Protein AF-A0A4R4VJ59-F1 (afdb_monomer_lite)

Sequence (108 aa):
MITGFDTVLVAQGPVPTAIERFFDRWSARWPQPRIATVGEASGEFLPWTPGAMTWAESTDEVYVARDQEMLAHWDEFGYALDIREEGPFALMYEPAEWRSLKALAQCR

Foldseek 3Di:
DDDDDDDDDDDDDQPLVVVLVVVVVVCVVQVWKWKAWPPDPPSDTHTDDRPPDDDDSAWTKMKIDSDPVLVVCCVVPNPQQPPVSDHIDMDTDGPDPDPDDDDDDDDD

Secondary structure (DSSP, 8-state):
---S--------S-HHHHHHHHHHHHHTTSSS-EEEETTSTT---EEP-TT-S---SSSEEEEEESSHHHHHHHHHHTT---TTS---EEEEE-----S---------

pLDDT: mean 83.85, std 13.72, range [41.91, 96.38]

Organism: NCBI:txid1848322

Radius of gyration: 16.15 Å; chains: 1; bounding box: 44×38×34 Å

Structure (mmCIF, N/CA/C/O backbone):
data_AF-A0A4R4VJ59-F1
#
_entry.id   AF-A0A4R4VJ59-F1
#
loop_
_atom_site.group_PDB
_atom_site.id
_atom_site.type_symbol
_atom_site.label_atom_id
_atom_site.label_alt_id
_atom_site.label_comp_id
_atom_site.label_asym_id
_atom_site.label_entity_id
_atom_site.label_seq_id
_atom_site.pdbx_PDB_ins_code
_atom_site.Cartn_x
_atom_site.Cartn_y
_atom_site.Cartn_z
_atom_site.occupancy
_atom_site.B_iso_or_equiv
_atom_site.auth_seq_id
_atom_site.auth_comp_id
_atom_site.auth_asym_id
_atom_site.auth_atom_id
_atom_site.pdbx_PDB_model_num
ATOM 1 N N . MET A 1 1 ? -9.504 10.442 -14.648 1.00 41.91 1 MET A N 1
ATOM 2 C CA . MET A 1 1 ? -10.059 9.148 -15.093 1.00 41.91 1 MET A CA 1
ATOM 3 C C . MET A 1 1 ? -9.319 8.096 -14.295 1.00 41.91 1 MET A C 1
ATOM 5 O O . MET A 1 1 ? -8.114 8.012 -14.467 1.00 41.91 1 MET A O 1
ATOM 9 N N . ILE A 1 2 ? -9.982 7.410 -13.363 1.00 54.53 2 ILE A N 1
ATOM 10 C CA . ILE A 1 2 ? -9.396 6.233 -12.710 1.00 54.53 2 ILE A CA 1
ATOM 11 C C . ILE A 1 2 ? -9.549 5.092 -13.714 1.00 54.53 2 ILE A C 1
ATOM 13 O O . ILE A 1 2 ? -10.655 4.820 -14.179 1.00 54.53 2 ILE A O 1
ATOM 17 N N . THR A 1 3 ? -8.435 4.511 -14.134 1.00 61.66 3 THR A N 1
ATOM 18 C CA . THR A 1 3 ? -8.395 3.347 -15.022 1.00 61.66 3 THR A CA 1
ATOM 19 C C . THR A 1 3 ? -7.979 2.147 -14.184 1.00 61.66 3 THR A C 1
ATOM 21 O O . THR A 1 3 ? -6.941 2.213 -13.531 1.00 61.66 3 THR A O 1
ATOM 24 N N . GLY A 1 4 ? -8.773 1.075 -14.170 1.00 68.06 4 GLY A N 1
ATOM 25 C CA . GLY A 1 4 ? -8.513 -0.091 -13.322 1.00 68.06 4 GLY A CA 1
ATOM 26 C C . GLY A 1 4 ? -9.777 -0.864 -12.947 1.00 68.06 4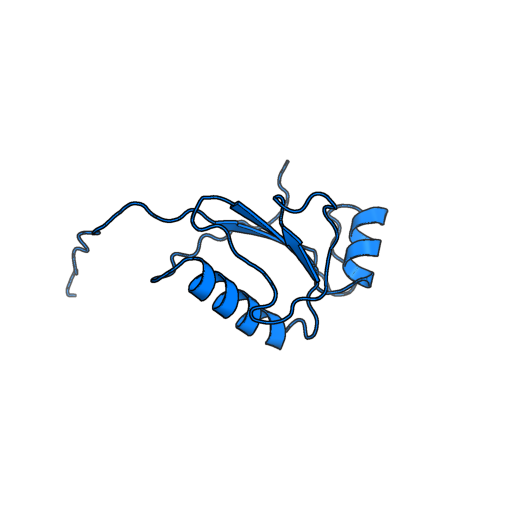 GLY A C 1
ATOM 27 O O . GLY A 1 4 ? -10.861 -0.596 -13.467 1.00 68.06 4 GLY A O 1
ATOM 28 N N . PHE A 1 5 ? -9.613 -1.843 -12.056 1.00 76.44 5 PHE A N 1
ATOM 29 C CA . PHE A 1 5 ? -10.705 -2.597 -11.442 1.00 76.44 5 PHE A CA 1
ATOM 30 C C . PHE A 1 5 ? -10.864 -2.168 -9.985 1.00 76.44 5 PHE A C 1
ATOM 32 O O . PHE A 1 5 ? -9.984 -2.431 -9.166 1.00 76.44 5 PHE A O 1
ATOM 39 N N . ASP A 1 6 ? -12.005 -1.574 -9.651 1.00 82.38 6 ASP A N 1
ATOM 40 C CA . ASP A 1 6 ? -12.289 -1.171 -8.276 1.00 82.38 6 ASP A CA 1
ATOM 41 C C . ASP A 1 6 ? -12.843 -2.364 -7.490 1.00 82.38 6 ASP A C 1
ATOM 43 O O . ASP A 1 6 ? -13.743 -3.076 -7.942 1.00 82.38 6 ASP A O 1
ATOM 47 N N . THR A 1 7 ? -12.301 -2.594 -6.296 1.00 86.50 7 THR A N 1
ATOM 48 C CA . THR A 1 7 ? -12.759 -3.652 -5.389 1.00 86.50 7 THR A CA 1
ATOM 49 C C . THR A 1 7 ? -13.039 -3.056 -4.020 1.00 86.50 7 THR A C 1
ATOM 51 O O . THR A 1 7 ? -12.175 -2.415 -3.431 1.00 86.50 7 THR A O 1
ATOM 54 N N . VAL A 1 8 ? -14.239 -3.305 -3.492 1.00 87.69 8 VAL A N 1
ATOM 55 C CA . VAL A 1 8 ? -14.629 -2.880 -2.143 1.00 87.69 8 VAL A CA 1
ATOM 56 C C . VAL A 1 8 ? -14.510 -4.060 -1.187 1.00 87.69 8 VAL A C 1
ATOM 58 O O . VAL A 1 8 ? -15.090 -5.122 -1.417 1.00 87.69 8 VAL A O 1
ATOM 61 N N . LEU A 1 9 ? -13.782 -3.858 -0.090 1.00 87.38 9 LEU A N 1
ATOM 62 C CA . LEU A 1 9 ? -13.640 -4.822 0.996 1.00 87.38 9 LEU A CA 1
ATOM 63 C C . LEU A 1 9 ? -14.198 -4.217 2.284 1.00 87.38 9 LEU A C 1
ATOM 65 O O . LEU A 1 9 ? -13.889 -3.080 2.626 1.00 87.38 9 LEU A O 1
ATOM 69 N N . VAL A 1 10 ? -14.990 -4.995 3.023 1.00 88.31 10 VAL A N 1
ATOM 70 C CA . VAL A 1 10 ? -15.447 -4.623 4.368 1.00 88.31 10 VAL A CA 1
ATOM 71 C C . VAL A 1 10 ? -14.633 -5.415 5.379 1.00 88.31 10 VAL A C 1
ATOM 73 O O . VAL A 1 10 ? -14.700 -6.645 5.414 1.00 88.31 10 VAL A O 1
ATOM 76 N N . ALA A 1 11 ? -13.861 -4.710 6.201 1.00 89.38 11 ALA A N 1
ATOM 77 C CA . ALA A 1 11 ? -13.026 -5.305 7.233 1.00 89.38 11 ALA A CA 1
ATOM 78 C C . ALA A 1 11 ? -13.561 -4.973 8.630 1.00 89.38 11 ALA A C 1
ATOM 80 O O . ALA A 1 11 ? -14.022 -3.867 8.894 1.00 89.38 11 ALA A O 1
ATOM 81 N N . GLN A 1 12 ? -13.474 -5.943 9.541 1.00 89.00 12 GLN A N 1
ATOM 82 C CA . GLN A 1 12 ? -13.812 -5.738 10.946 1.00 89.00 12 GLN A CA 1
ATOM 83 C C . GLN A 1 12 ? -12.573 -5.333 11.757 1.00 89.00 12 GLN A C 1
ATOM 85 O O . GLN A 1 12 ? -11.509 -5.962 11.658 1.00 89.00 12 GLN A O 1
ATOM 90 N N . GLY A 1 13 ? -12.771 -4.363 12.650 1.00 89.00 13 GLY A N 1
ATOM 91 C CA . GLY A 1 13 ? -11.809 -3.953 13.670 1.00 89.00 13 GLY A CA 1
ATOM 92 C C . GLY A 1 13 ? -11.215 -2.569 13.408 1.00 89.00 13 GLY A C 1
ATOM 93 O O . GLY A 1 13 ? -11.709 -1.851 12.541 1.00 89.00 13 GLY A O 1
ATOM 94 N N . PRO A 1 14 ? -10.171 -2.190 14.165 1.00 89.56 14 PRO A N 1
ATOM 95 C CA . PRO A 1 14 ? -9.473 -0.929 13.962 1.00 89.56 14 PRO A CA 1
ATOM 96 C C . PRO A 1 14 ? -8.855 -0.858 12.566 1.00 89.56 14 PRO A C 1
ATOM 98 O O . PRO A 1 14 ? -8.282 -1.841 12.083 1.00 89.56 14 PRO A O 1
ATOM 101 N N . VAL A 1 15 ? -8.932 0.324 11.957 1.00 89.94 15 VAL A N 1
ATOM 102 C CA . VAL A 1 15 ? -8.364 0.619 10.637 1.00 89.94 15 VAL A CA 1
ATOM 103 C C . VAL A 1 15 ? -6.883 0.220 10.534 1.00 89.94 15 VAL A C 1
ATOM 105 O O . VAL A 1 15 ? -6.580 -0.575 9.641 1.00 89.94 15 VAL A O 1
ATOM 108 N N . PRO A 1 16 ? -5.984 0.611 11.469 1.00 90.94 16 PRO A N 1
ATOM 109 C CA . PRO A 1 16 ? -4.578 0.205 11.413 1.00 90.94 16 PRO A CA 1
ATOM 110 C C . PRO A 1 16 ? -4.408 -1.314 11.291 1.00 90.94 16 PRO A C 1
ATOM 112 O O . PRO A 1 16 ? -3.708 -1.815 10.420 1.00 90.94 16 PRO A O 1
ATOM 115 N N . THR A 1 17 ? -5.132 -2.085 12.107 1.00 91.62 17 THR A N 1
ATOM 116 C CA . THR A 1 17 ? -5.041 -3.551 12.104 1.00 91.62 17 THR A CA 1
ATOM 117 C C . THR A 1 17 ? -5.591 -4.175 10.819 1.00 91.62 17 THR A C 1
ATOM 119 O O . THR A 1 17 ? -5.157 -5.256 10.418 1.00 91.62 17 THR A O 1
ATOM 122 N N . ALA A 1 18 ? -6.594 -3.568 10.184 1.00 92.56 18 ALA A N 1
ATOM 123 C CA . ALA A 1 18 ? -7.102 -4.038 8.897 1.00 92.56 18 ALA A CA 1
ATOM 124 C C . ALA A 1 18 ? -6.085 -3.796 7.770 1.00 92.56 18 ALA A C 1
ATOM 126 O O . ALA A 1 18 ? -5.833 -4.713 6.988 1.00 92.56 18 ALA A O 1
ATOM 127 N N . ILE A 1 19 ? -5.473 -2.611 7.743 1.00 92.12 19 ILE A N 1
ATOM 128 C CA . ILE A 1 19 ? -4.467 -2.225 6.749 1.00 92.12 19 ILE A CA 1
ATOM 129 C C . ILE A 1 19 ? -3.202 -3.087 6.879 1.00 92.12 19 ILE A C 1
ATOM 131 O O . ILE A 1 19 ? -2.760 -3.668 5.891 1.00 92.12 19 ILE A O 1
ATOM 135 N N . GLU A 1 20 ? -2.673 -3.269 8.093 1.00 92.75 20 GLU A N 1
ATOM 136 C CA . GLU A 1 20 ? -1.510 -4.139 8.348 1.00 92.75 20 GLU A CA 1
ATOM 137 C C . GLU A 1 20 ? -1.760 -5.568 7.838 1.00 92.75 20 GLU A C 1
ATOM 139 O O . GLU A 1 20 ? -0.972 -6.114 7.071 1.00 92.75 20 GLU A O 1
ATOM 144 N N . ARG A 1 21 ? -2.925 -6.156 8.160 1.00 92.00 21 ARG A N 1
ATOM 145 C CA . ARG A 1 21 ? -3.296 -7.501 7.678 1.00 92.00 21 ARG A CA 1
ATOM 146 C C . ARG A 1 21 ? -3.404 -7.575 6.156 1.00 92.00 21 ARG A C 1
ATOM 148 O O . ARG A 1 21 ? -3.110 -8.622 5.577 1.00 92.00 21 ARG A O 1
ATOM 155 N N . PHE A 1 22 ? -3.872 -6.506 5.516 1.00 92.31 22 PHE A N 1
ATOM 156 C CA . PHE A 1 22 ? -3.937 -6.422 4.061 1.00 92.31 22 PHE A CA 1
ATOM 157 C C . PHE A 1 22 ? -2.526 -6.435 3.455 1.00 92.31 22 PHE A C 1
ATOM 159 O O . PHE A 1 22 ? -2.253 -7.245 2.565 1.00 92.31 22 PHE A O 1
ATOM 166 N N . PHE A 1 23 ? -1.606 -5.630 3.991 1.00 91.69 23 PHE A N 1
ATOM 167 C CA . PHE A 1 23 ? -0.222 -5.590 3.519 1.00 91.69 23 PHE A CA 1
ATOM 168 C C . PHE A 1 23 ? 0.584 -6.842 3.855 1.00 91.69 23 PHE A C 1
ATOM 170 O O . PHE A 1 23 ? 1.391 -7.267 3.031 1.00 91.69 23 PHE A O 1
ATOM 177 N N . ASP A 1 24 ? 0.330 -7.501 4.983 1.00 90.06 24 ASP A N 1
ATOM 178 C CA . ASP A 1 24 ? 0.942 -8.795 5.307 1.00 90.06 24 ASP A CA 1
ATOM 179 C C . ASP A 1 24 ? 0.601 -9.854 4.252 1.00 90.06 24 ASP A C 1
ATOM 181 O O . ASP A 1 24 ? 1.453 -10.637 3.825 1.00 90.06 24 ASP A O 1
ATOM 185 N N . ARG A 1 25 ? -0.653 -9.868 3.779 1.00 90.31 25 ARG A N 1
ATOM 186 C CA . ARG A 1 25 ? -1.076 -10.773 2.701 1.00 90.31 25 ARG A CA 1
ATOM 187 C C . ARG A 1 25 ? -0.438 -10.405 1.372 1.00 90.31 25 ARG A C 1
ATOM 189 O O . ARG A 1 25 ? -0.009 -11.306 0.651 1.00 90.31 25 ARG A O 1
ATOM 196 N N . TRP A 1 26 ? -0.343 -9.115 1.064 1.00 89.81 26 TRP A N 1
ATOM 197 C CA . TRP A 1 26 ? 0.329 -8.658 -0.149 1.00 89.81 26 TRP A CA 1
ATOM 198 C C . TRP A 1 26 ? 1.828 -8.946 -0.136 1.00 89.81 26 TRP A C 1
ATOM 200 O O . TRP A 1 26 ? 2.376 -9.347 -1.161 1.00 89.81 26 TRP A O 1
ATOM 210 N N . SER A 1 27 ? 2.466 -8.865 1.029 1.00 89.06 27 SER A N 1
ATOM 211 C CA . SER A 1 27 ? 3.894 -9.144 1.208 1.00 89.06 27 SER A CA 1
ATOM 212 C C . SER A 1 27 ? 4.273 -10.578 0.815 1.00 89.06 27 SER A C 1
ATOM 214 O O . SER A 1 27 ? 5.414 -10.845 0.447 1.00 89.06 27 SER 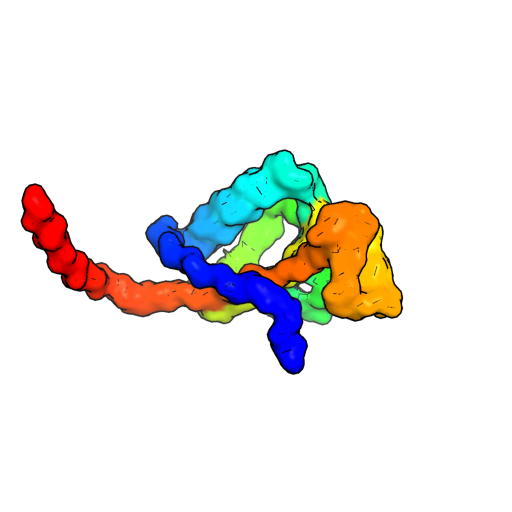A O 1
ATOM 216 N N . ALA A 1 28 ? 3.315 -11.514 0.813 1.00 90.44 28 ALA A N 1
ATOM 217 C CA . ALA A 1 28 ? 3.537 -12.871 0.316 1.00 90.44 28 ALA A CA 1
ATOM 218 C C . ALA A 1 28 ? 3.700 -12.947 -1.217 1.00 90.44 28 ALA A C 1
ATOM 220 O O . ALA A 1 28 ? 4.366 -13.857 -1.710 1.00 90.44 28 ALA A O 1
ATOM 221 N N . ARG A 1 29 ? 3.092 -12.021 -1.975 1.00 91.94 29 ARG A N 1
ATOM 222 C CA . ARG A 1 29 ? 3.208 -11.939 -3.444 1.00 91.94 29 ARG A CA 1
ATOM 223 C C . ARG A 1 29 ? 4.243 -10.902 -3.880 1.00 91.94 29 ARG A C 1
ATOM 225 O O . ARG A 1 29 ? 4.965 -11.146 -4.842 1.00 91.94 29 ARG A O 1
ATOM 232 N N . TRP A 1 30 ? 4.330 -9.776 -3.179 1.00 94.38 30 TRP A N 1
ATOM 233 C CA . TRP A 1 30 ? 5.291 -8.698 -3.406 1.00 94.38 30 TRP A CA 1
ATOM 234 C C . TRP A 1 30 ? 6.211 -8.603 -2.184 1.00 94.38 30 TRP A C 1
ATOM 236 O O . TRP A 1 30 ? 5.822 -7.972 -1.213 1.00 94.38 30 TRP A O 1
ATOM 246 N N . PRO A 1 31 ? 7.404 -9.229 -2.186 1.00 88.56 31 PRO A N 1
ATOM 247 C CA . PRO A 1 31 ? 8.209 -9.403 -0.969 1.00 88.56 31 PRO A CA 1
ATOM 248 C C . PRO A 1 31 ? 8.665 -8.112 -0.281 1.00 88.56 31 PRO A C 1
ATOM 250 O O . PRO A 1 31 ? 8.978 -8.133 0.906 1.00 88.56 31 PRO A O 1
ATOM 253 N N . GLN A 1 32 ? 8.756 -7.009 -1.024 1.00 88.19 32 GLN A N 1
ATOM 254 C CA . GLN A 1 32 ? 9.171 -5.700 -0.517 1.00 88.19 32 GLN A CA 1
ATOM 255 C C . GLN A 1 32 ? 8.345 -4.603 -1.197 1.00 88.19 32 GLN A C 1
ATOM 257 O O . GLN A 1 32 ? 8.894 -3.831 -1.988 1.00 88.19 32 GLN A O 1
ATOM 262 N N . PRO A 1 33 ? 7.026 -4.554 -0.934 1.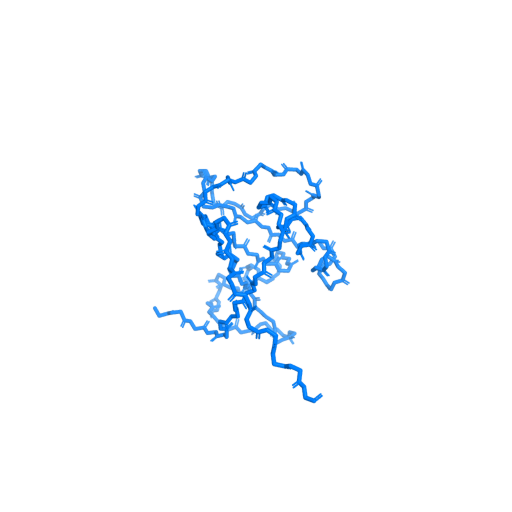00 93.75 33 PRO A N 1
ATOM 263 C CA . PRO A 1 33 ? 6.179 -3.557 -1.552 1.00 93.75 33 PRO A CA 1
ATOM 264 C C . PRO A 1 33 ? 6.605 -2.175 -1.066 1.00 93.75 33 PRO A C 1
ATOM 266 O O . PRO A 1 33 ? 7.123 -2.013 0.041 1.00 93.75 33 PRO A O 1
ATOM 269 N N . ARG A 1 34 ? 6.398 -1.171 -1.904 1.00 93.94 34 ARG A N 1
ATOM 270 C CA . ARG A 1 34 ? 6.641 0.225 -1.569 1.00 93.94 34 ARG A CA 1
ATOM 271 C C . ARG A 1 34 ? 5.323 0.948 -1.427 1.00 93.94 34 ARG A C 1
ATOM 273 O O . ARG A 1 34 ? 4.420 0.734 -2.235 1.00 93.94 34 ARG A O 1
ATOM 280 N N . ILE A 1 35 ? 5.232 1.811 -0.429 1.00 93.00 35 ILE A N 1
ATOM 281 C CA . ILE A 1 35 ? 4.005 2.529 -0.112 1.00 93.00 35 ILE A CA 1
ATOM 282 C C . ILE A 1 35 ? 4.272 4.009 0.101 1.00 93.00 35 ILE A C 1
ATOM 284 O O . ILE A 1 35 ? 5.333 4.387 0.591 1.00 93.00 35 ILE A O 1
ATOM 288 N N . ALA A 1 36 ? 3.290 4.822 -0.260 1.00 91.19 36 ALA A N 1
ATOM 289 C CA . ALA A 1 36 ? 3.259 6.247 0.021 1.00 91.19 36 ALA A CA 1
ATOM 290 C C . ALA A 1 36 ? 1.887 6.599 0.602 1.00 91.19 36 ALA A C 1
ATOM 292 O O . ALA A 1 36 ? 0.859 6.149 0.087 1.00 91.19 36 ALA A O 1
ATOM 293 N N . THR A 1 37 ? 1.864 7.390 1.672 1.00 85.75 37 THR A N 1
ATOM 294 C CA . THR A 1 37 ? 0.627 7.950 2.233 1.00 85.75 37 THR A CA 1
ATOM 295 C C . THR A 1 37 ? 0.496 9.403 1.801 1.00 85.75 37 THR A C 1
ATOM 297 O O . THR A 1 37 ? 1.492 10.112 1.658 1.00 85.75 37 THR A O 1
ATOM 300 N N . VAL A 1 38 ? -0.731 9.869 1.580 1.00 74.06 38 VAL A N 1
ATOM 301 C CA . VAL A 1 38 ? -0.959 11.235 1.073 1.00 74.06 38 VAL A CA 1
ATOM 302 C C . VAL A 1 38 ? -0.777 12.305 2.145 1.00 74.06 38 VAL A C 1
ATOM 304 O O . VAL A 1 38 ? -0.529 13.467 1.828 1.00 74.06 38 VAL A O 1
ATOM 307 N N . GLY A 1 39 ? -0.799 11.906 3.418 1.00 64.12 39 GLY A N 1
ATOM 308 C CA . GLY A 1 39 ? -0.472 12.772 4.549 1.00 64.12 39 GLY A CA 1
ATOM 309 C C . GLY A 1 39 ? 1.023 13.076 4.728 1.00 64.12 39 GLY A C 1
ATOM 310 O O . GLY A 1 39 ? 1.352 14.049 5.410 1.00 64.12 39 GLY A O 1
ATOM 311 N N . GLU A 1 40 ? 1.940 12.295 4.139 1.00 62.25 40 GLU A N 1
ATOM 312 C CA . GLU A 1 40 ? 3.382 12.553 4.244 1.00 62.25 40 GLU A CA 1
ATOM 313 C C . GLU A 1 40 ? 3.851 13.563 3.189 1.00 62.25 40 GLU A C 1
ATOM 315 O O . GLU A 1 40 ? 3.688 13.381 1.985 1.00 62.25 40 GLU A O 1
ATOM 320 N N . ALA A 1 41 ? 4.486 14.644 3.653 1.00 52.78 41 ALA A N 1
ATOM 321 C CA . ALA A 1 41 ? 4.842 15.815 2.846 1.00 52.78 41 ALA A CA 1
ATOM 322 C C . ALA A 1 41 ? 5.759 15.536 1.635 1.00 52.78 41 ALA A C 1
ATOM 324 O O . ALA A 1 41 ? 5.905 16.410 0.781 1.00 52.78 41 ALA A O 1
ATOM 325 N N . SER A 1 42 ? 6.400 14.366 1.562 1.00 61.03 42 SER A N 1
ATOM 326 C CA . SER A 1 42 ? 7.285 13.988 0.457 1.00 61.03 42 SER A CA 1
ATOM 327 C C . SER A 1 42 ? 6.578 13.235 -0.674 1.00 61.03 42 SER A C 1
ATOM 329 O O . SER A 1 42 ? 7.117 13.214 -1.779 1.00 61.03 42 SER A O 1
ATOM 331 N N . GLY A 1 43 ? 5.418 12.606 -0.425 1.00 71.00 43 GLY A N 1
ATOM 332 C CA . GLY A 1 43 ? 4.805 11.658 -1.370 1.00 71.00 43 GLY A CA 1
ATOM 333 C C . GLY A 1 43 ? 5.741 10.507 -1.773 1.00 71.00 43 GLY A C 1
ATOM 334 O O . GLY A 1 43 ? 5.557 9.890 -2.823 1.00 71.00 43 GLY A O 1
ATOM 335 N N . GLU A 1 44 ? 6.790 10.259 -0.983 1.00 86.19 44 GLU A N 1
ATOM 336 C CA . GLU A 1 44 ? 7.846 9.309 -1.308 1.00 86.19 44 GLU A CA 1
ATOM 337 C C . GLU A 1 44 ? 7.381 7.874 -1.048 1.00 86.19 44 GLU A C 1
ATOM 339 O O . GLU A 1 44 ? 6.806 7.560 -0.010 1.00 86.19 44 GLU A O 1
ATOM 344 N N . PHE A 1 45 ? 7.677 6.980 -1.990 1.00 91.25 45 PHE A N 1
ATOM 345 C CA . PHE A 1 45 ? 7.409 5.556 -1.842 1.00 91.25 45 PHE A CA 1
ATOM 346 C C . PHE A 1 45 ? 8.500 4.875 -1.013 1.00 91.25 45 PHE A C 1
ATOM 348 O O . PHE A 1 45 ? 9.577 4.544 -1.526 1.00 91.25 45 PHE A O 1
ATOM 355 N N . LEU A 1 46 ? 8.199 4.596 0.251 1.00 91.06 46 LEU A N 1
ATOM 356 C CA . LEU A 1 46 ? 9.102 3.923 1.180 1.00 91.06 46 LEU A CA 1
ATOM 357 C C . LEU A 1 46 ? 8.866 2.405 1.193 1.00 91.06 46 LEU A C 1
ATOM 359 O O . LEU A 1 46 ? 7.741 1.954 0.966 1.00 91.06 46 LEU A O 1
ATOM 363 N N . PRO A 1 47 ? 9.902 1.582 1.452 1.00 91.38 47 PRO A N 1
ATOM 364 C CA . PRO A 1 47 ? 9.714 0.152 1.660 1.00 91.38 47 PRO A CA 1
ATOM 365 C C . PRO A 1 47 ? 8.742 -0.111 2.810 1.00 91.38 47 PRO A C 1
ATOM 367 O O . PRO A 1 47 ? 8.922 0.394 3.920 1.00 91.38 47 PRO A O 1
ATOM 370 N N . TRP A 1 48 ? 7.741 -0.947 2.557 1.00 90.38 48 TRP A N 1
ATOM 371 C CA . TRP A 1 48 ? 6.821 -1.392 3.586 1.00 90.38 48 TRP A CA 1
ATOM 372 C C . TRP A 1 48 ? 7.562 -2.191 4.656 1.00 90.38 48 TRP A C 1
ATOM 374 O O . TRP A 1 48 ? 8.309 -3.125 4.360 1.00 90.38 48 TRP A O 1
ATOM 384 N N . THR A 1 49 ? 7.323 -1.834 5.913 1.00 88.81 49 THR A N 1
ATOM 385 C CA . THR A 1 49 ? 7.742 -2.604 7.081 1.00 88.81 49 THR A CA 1
ATOM 386 C C . THR A 1 49 ? 6.574 -2.627 8.067 1.00 88.81 49 THR A C 1
ATOM 388 O O . THR A 1 49 ? 6.080 -1.550 8.408 1.00 88.81 49 THR A O 1
ATOM 391 N N . PRO A 1 50 ? 6.133 -3.807 8.543 1.00 88.12 50 PRO A N 1
ATOM 392 C CA . PRO A 1 50 ? 5.028 -3.906 9.493 1.00 88.12 50 PRO A CA 1
ATOM 393 C C . PRO A 1 50 ? 5.227 -3.009 10.718 1.00 88.12 50 PRO A C 1
ATOM 395 O O . PRO A 1 50 ? 6.296 -3.017 11.337 1.00 88.12 50 PRO A O 1
ATOM 398 N N . GLY A 1 51 ? 4.203 -2.224 11.058 1.00 86.00 51 GLY A N 1
ATOM 399 C CA . GLY A 1 51 ? 4.224 -1.289 12.186 1.00 86.00 51 GLY A CA 1
ATOM 400 C C . GLY A 1 51 ? 5.146 -0.070 12.038 1.00 86.00 51 GLY A C 1
ATOM 401 O O . GLY A 1 51 ? 5.284 0.689 12.997 1.00 86.00 51 GLY A O 1
ATOM 402 N N . ALA A 1 52 ? 5.783 0.142 10.880 1.00 82.50 52 ALA A N 1
ATOM 403 C CA . ALA A 1 52 ? 6.632 1.316 10.654 1.00 82.50 52 ALA A CA 1
ATOM 404 C C . ALA A 1 52 ? 5.833 2.593 10.350 1.00 82.50 52 ALA A C 1
ATOM 406 O O . ALA A 1 52 ? 6.376 3.688 10.474 1.00 82.50 52 ALA A O 1
ATOM 407 N N . MET A 1 53 ? 4.558 2.463 9.972 1.00 82.31 53 MET A N 1
ATOM 408 C CA . MET A 1 53 ? 3.699 3.598 9.640 1.00 82.31 53 MET A CA 1
ATOM 409 C C . MET A 1 53 ? 2.604 3.812 10.678 1.00 82.31 53 MET A C 1
ATOM 411 O O . MET A 1 53 ? 2.078 2.872 11.273 1.00 82.31 53 MET A O 1
ATOM 415 N N . THR A 1 54 ? 2.244 5.079 10.876 1.00 85.25 54 THR A N 1
ATOM 416 C CA . THR A 1 54 ? 1.062 5.454 11.653 1.00 85.25 54 THR A CA 1
ATOM 417 C C . THR A 1 54 ? -0.089 5.685 10.690 1.00 85.25 54 THR A C 1
ATOM 419 O O . THR A 1 54 ? -0.042 6.595 9.870 1.00 85.25 54 THR A O 1
ATOM 422 N N . TRP A 1 55 ? -1.118 4.852 10.790 1.00 87.31 55 TRP A N 1
ATOM 423 C CA . TRP A 1 55 ? -2.310 4.956 9.956 1.00 87.31 55 TRP A CA 1
ATOM 424 C C . TRP A 1 55 ? -3.296 5.955 10.551 1.00 87.31 55 TRP A C 1
ATOM 426 O O . TRP A 1 55 ? -3.521 5.951 11.765 1.00 87.31 55 TRP A O 1
ATOM 436 N N . ALA A 1 56 ? -3.906 6.785 9.706 1.00 86.31 56 ALA A N 1
ATOM 437 C CA . ALA A 1 56 ? -4.993 7.643 10.142 1.00 86.31 56 ALA A CA 1
ATOM 438 C C . ALA A 1 56 ? -6.185 6.787 10.597 1.00 86.31 56 ALA A C 1
ATOM 440 O O . ALA A 1 56 ? -6.527 5.770 9.996 1.00 86.31 56 ALA A O 1
ATOM 441 N N . GLU A 1 57 ? -6.847 7.205 11.675 1.00 85.75 57 GLU A N 1
ATOM 442 C CA . GLU A 1 57 ? -8.110 6.588 12.100 1.00 85.75 57 GLU A CA 1
ATOM 443 C C . GLU A 1 57 ? -9.323 7.152 11.342 1.00 85.75 57 GLU A C 1
ATOM 445 O O . GLU A 1 57 ? -10.452 6.762 11.622 1.00 85.75 57 GLU A O 1
ATOM 450 N N . SER A 1 58 ? -9.101 8.077 10.405 1.00 86.38 58 SER A N 1
ATOM 451 C CA . SER A 1 58 ? -10.103 8.710 9.542 1.00 86.38 58 SER A CA 1
ATOM 452 C C . SER A 1 58 ? -9.986 8.217 8.100 1.00 86.38 58 SER A C 1
ATOM 454 O O . SER A 1 58 ? -9.148 7.377 7.800 1.00 86.38 58 SER A O 1
ATOM 456 N N . THR A 1 59 ? -10.809 8.747 7.195 1.00 87.00 59 THR A N 1
ATOM 457 C CA . THR A 1 59 ? -10.650 8.515 5.754 1.00 87.00 59 THR A CA 1
ATOM 458 C C . THR A 1 59 ? -9.262 8.932 5.281 1.00 87.00 59 THR A C 1
ATOM 460 O O . THR A 1 59 ? -8.806 10.023 5.632 1.00 87.00 59 THR A O 1
ATOM 463 N N . ASP A 1 60 ? -8.617 8.080 4.488 1.00 91.12 60 ASP A N 1
ATOM 464 C CA . ASP A 1 60 ? -7.304 8.343 3.898 1.00 91.12 60 ASP A CA 1
ATOM 465 C C . ASP A 1 60 ? -7.044 7.414 2.696 1.00 91.12 60 ASP A C 1
ATOM 467 O O . ASP A 1 60 ? -7.828 6.501 2.397 1.00 91.12 60 ASP A O 1
ATOM 471 N N . GLU A 1 61 ? -5.922 7.637 2.017 1.00 91.19 61 GLU A N 1
ATOM 472 C CA . GLU A 1 61 ? -5.475 6.840 0.881 1.00 91.19 61 GLU A CA 1
ATOM 473 C C . GLU A 1 61 ? -3.984 6.476 0.950 1.0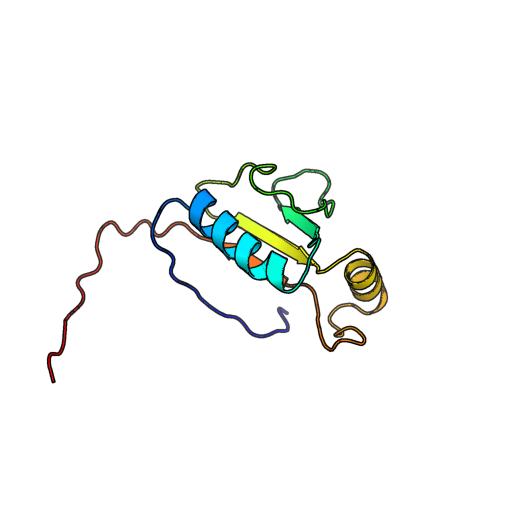0 91.19 61 GLU A C 1
ATOM 475 O O . GLU A 1 61 ? -3.131 7.227 1.430 1.00 91.19 61 GLU A O 1
ATOM 480 N N . VAL A 1 62 ? -3.675 5.281 0.449 1.00 91.94 62 VAL A N 1
ATOM 481 C CA . VAL A 1 62 ? -2.327 4.713 0.417 1.00 91.94 62 VAL A CA 1
ATOM 482 C C . VAL A 1 62 ? -2.032 4.251 -0.998 1.00 91.94 62 VAL A C 1
ATOM 484 O O . VAL A 1 62 ? -2.744 3.404 -1.538 1.00 91.94 62 VAL A O 1
ATOM 487 N N . TYR A 1 63 ? -0.964 4.760 -1.594 1.00 92.50 63 TYR A N 1
ATOM 488 C CA . TYR A 1 63 ? -0.472 4.265 -2.872 1.00 92.50 63 TYR A CA 1
ATOM 489 C C . TYR A 1 63 ? 0.500 3.118 -2.647 1.00 92.50 63 TYR A C 1
ATOM 491 O O . TYR A 1 63 ? 1.327 3.165 -1.738 1.00 92.50 63 TYR A O 1
ATOM 499 N N . VAL A 1 64 ? 0.403 2.086 -3.480 1.00 93.56 64 VAL A N 1
ATOM 500 C CA . VAL A 1 64 ? 1.168 0.849 -3.336 1.00 93.56 64 VAL A CA 1
ATOM 501 C C . VAL A 1 64 ? 1.765 0.468 -4.679 1.00 93.56 64 VAL A C 1
ATOM 503 O O . VAL A 1 64 ? 1.059 0.362 -5.682 1.00 93.56 64 VAL A O 1
ATOM 506 N N . ALA A 1 65 ? 3.065 0.202 -4.683 1.00 94.81 65 ALA A N 1
ATOM 507 C CA . ALA A 1 65 ? 3.786 -0.367 -5.808 1.00 94.81 65 ALA A CA 1
ATOM 508 C C . ALA A 1 65 ? 4.530 -1.628 -5.366 1.00 94.81 65 ALA A C 1
ATOM 510 O O . ALA A 1 65 ? 4.936 -1.758 -4.210 1.00 94.81 65 ALA A O 1
ATOM 511 N N . ARG A 1 66 ? 4.742 -2.563 -6.291 1.00 95.75 66 ARG A N 1
ATOM 512 C CA . ARG A 1 66 ? 5.495 -3.790 -6.010 1.00 95.75 66 ARG A CA 1
ATOM 513 C C . ARG A 1 66 ? 6.934 -3.505 -5.596 1.00 95.75 66 ARG A C 1
ATOM 515 O O . ARG A 1 66 ? 7.431 -4.134 -4.671 1.00 95.75 66 ARG A O 1
ATOM 522 N N . ASP A 1 67 ? 7.607 -2.625 -6.330 1.00 94.69 67 ASP A N 1
ATOM 523 C CA . ASP A 1 67 ? 9.030 -2.325 -6.199 1.00 94.69 67 ASP A CA 1
ATOM 524 C C . ASP A 1 67 ? 9.392 -1.036 -6.961 1.00 94.69 67 ASP A C 1
ATOM 526 O O . ASP A 1 67 ? 8.533 -0.340 -7.503 1.00 94.69 67 ASP A O 1
ATOM 530 N N . GLN A 1 68 ? 10.686 -0.701 -6.981 1.00 94.12 68 GLN A N 1
ATOM 531 C CA . GLN A 1 68 ? 11.205 0.483 -7.670 1.00 94.12 68 GLN A CA 1
ATOM 532 C C . GLN A 1 68 ? 11.070 0.396 -9.199 1.00 94.12 68 GLN A C 1
ATOM 534 O O . GLN A 1 68 ? 10.941 1.428 -9.852 1.00 94.12 68 GLN A O 1
ATOM 539 N N . GLU A 1 69 ? 11.110 -0.810 -9.770 1.00 95.12 69 GLU A N 1
ATOM 540 C CA . GLU A 1 69 ? 10.995 -1.017 -11.217 1.00 95.12 69 GLU A CA 1
ATOM 541 C C . GLU A 1 69 ? 9.580 -0.672 -11.691 1.00 95.12 69 GLU A C 1
ATOM 543 O O . GLU A 1 69 ? 9.421 0.066 -12.661 1.00 95.12 69 GLU A O 1
ATOM 548 N N . MET A 1 70 ? 8.557 -1.112 -10.952 1.00 95.56 70 MET A N 1
ATOM 549 C CA . MET A 1 70 ? 7.167 -0.739 -11.220 1.00 95.56 70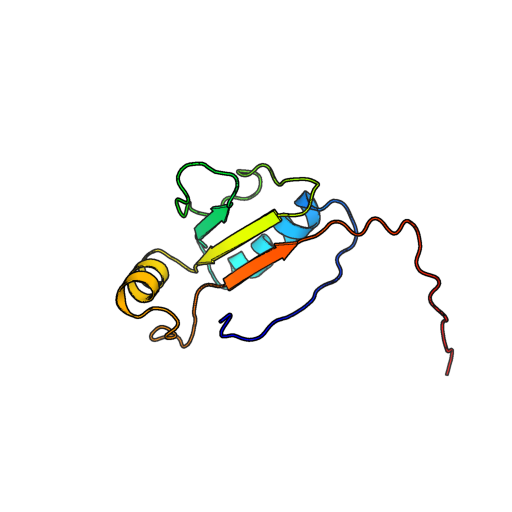 MET A CA 1
ATOM 550 C C . MET A 1 70 ? 6.945 0.775 -11.117 1.00 95.56 70 MET A C 1
ATOM 552 O O . MET A 1 70 ? 6.231 1.337 -11.942 1.00 95.56 70 MET A O 1
ATOM 556 N N . LEU A 1 71 ? 7.562 1.445 -10.137 1.00 94.00 71 LEU A N 1
ATOM 557 C CA . LEU A 1 71 ? 7.469 2.905 -10.007 1.00 94.00 71 LEU A CA 1
ATOM 558 C C . LEU A 1 71 ? 8.098 3.628 -11.200 1.00 94.00 71 LEU A C 1
ATOM 560 O O . LEU A 1 71 ? 7.498 4.557 -11.726 1.00 94.00 71 LEU A O 1
ATOM 564 N N . ALA A 1 72 ? 9.275 3.184 -11.647 1.00 94.38 72 ALA A N 1
ATOM 565 C CA . ALA A 1 72 ? 9.926 3.749 -12.827 1.00 94.38 72 ALA A CA 1
ATOM 566 C C . ALA A 1 72 ? 9.094 3.516 -14.098 1.00 94.38 72 ALA A C 1
ATOM 568 O O . ALA A 1 72 ? 8.931 4.428 -14.903 1.00 94.38 72 ALA A O 1
ATOM 569 N N . HIS A 1 73 ? 8.514 2.321 -14.251 1.00 95.62 73 HIS A N 1
ATOM 570 C CA . HIS A 1 73 ? 7.616 2.024 -15.365 1.00 95.62 73 HIS A CA 1
ATOM 571 C C . HIS A 1 73 ? 6.366 2.910 -15.339 1.00 95.62 73 HIS A C 1
ATOM 573 O O . HIS A 1 73 ? 5.957 3.425 -16.374 1.00 95.62 73 HIS A O 1
ATOM 579 N N . TRP A 1 74 ? 5.773 3.115 -14.162 1.00 92.56 74 TRP A N 1
ATOM 580 C CA . TRP A 1 74 ? 4.611 3.984 -14.000 1.00 92.56 74 TRP A CA 1
ATOM 581 C C . TRP A 1 74 ? 4.930 5.450 -14.331 1.00 92.56 74 TRP A C 1
ATOM 583 O O . TRP A 1 74 ? 4.121 6.112 -14.978 1.00 92.56 74 TRP A O 1
ATOM 593 N N . ASP A 1 75 ? 6.113 5.941 -13.954 1.00 92.12 75 ASP A N 1
ATOM 594 C CA . ASP A 1 75 ? 6.574 7.297 -14.290 1.00 92.12 75 ASP A CA 1
ATOM 595 C C . ASP A 1 75 ? 6.783 7.479 -15.806 1.00 92.12 75 ASP A C 1
ATOM 597 O O . ASP A 1 75 ? 6.402 8.499 -16.380 1.00 92.12 75 ASP A O 1
ATOM 601 N N . GLU A 1 76 ? 7.324 6.461 -16.484 1.00 96.38 76 GLU A N 1
ATOM 602 C CA . GLU A 1 76 ? 7.614 6.515 -17.922 1.00 96.38 76 GLU A CA 1
ATOM 603 C C . GLU A 1 76 ? 6.377 6.263 -18.805 1.00 96.38 76 GLU A C 1
ATOM 605 O O . GLU A 1 76 ? 6.171 6.945 -19.813 1.00 96.38 76 GLU A O 1
ATOM 610 N N . PHE A 1 77 ? 5.541 5.287 -18.443 1.00 93.44 77 PHE A N 1
ATOM 611 C CA . PHE A 1 77 ? 4.464 4.766 -19.294 1.00 93.44 77 PHE A CA 1
ATOM 612 C C . PHE A 1 77 ? 3.056 5.023 -18.742 1.00 93.44 77 PHE A C 1
ATOM 614 O O . PHE A 1 77 ? 2.060 4.645 -19.371 1.00 93.44 77 PHE A O 1
ATOM 621 N N . GLY A 1 78 ? 2.939 5.686 -17.590 1.00 89.50 78 GLY A N 1
ATOM 622 C CA . GLY A 1 78 ? 1.660 5.942 -16.939 1.00 89.50 78 GLY A CA 1
ATOM 623 C C . GLY A 1 78 ? 0.950 4.639 -16.572 1.00 89.50 78 GLY A C 1
ATOM 624 O O . GLY A 1 78 ? 1.552 3.702 -16.065 1.00 89.50 78 GLY A O 1
ATOM 625 N N . TYR A 1 79 ? -0.353 4.556 -16.842 1.00 84.81 79 TYR A N 1
ATOM 626 C CA . TYR A 1 79 ? -1.211 3.432 -16.431 1.00 84.81 79 TYR A CA 1
ATOM 627 C C . TYR A 1 79 ? -1.008 2.118 -17.210 1.00 84.81 79 TYR A C 1
ATOM 629 O O . TYR A 1 79 ? -1.832 1.209 -17.089 1.00 84.81 79 TYR A O 1
ATOM 637 N N . ALA A 1 80 ? 0.034 2.007 -18.036 1.00 90.62 80 ALA A N 1
ATOM 638 C CA . ALA A 1 80 ? 0.385 0.735 -18.652 1.00 90.62 80 ALA A CA 1
ATOM 639 C C . ALA A 1 80 ? 0.822 -0.274 -17.575 1.00 90.62 80 ALA A C 1
ATOM 641 O O . ALA A 1 80 ? 1.487 0.080 -16.603 1.00 90.62 80 ALA A O 1
ATOM 642 N N . LEU A 1 81 ? 0.422 -1.535 -17.748 1.00 92.38 81 LEU A N 1
ATOM 643 C CA . LEU A 1 81 ? 0.926 -2.624 -16.915 1.00 92.38 81 LEU A CA 1
ATOM 644 C C . LEU A 1 81 ? 2.360 -2.956 -17.331 1.00 92.38 81 LEU A C 1
ATOM 646 O O . LEU A 1 81 ? 2.699 -2.888 -18.515 1.00 92.38 81 LEU A O 1
ATOM 650 N N . ASP A 1 82 ? 3.173 -3.361 -16.361 1.00 93.38 82 ASP A N 1
ATOM 651 C CA . ASP A 1 82 ? 4.550 -3.764 -16.608 1.00 93.38 82 ASP A CA 1
ATOM 652 C C . ASP A 1 82 ? 4.640 -5.130 -17.321 1.00 93.38 82 ASP A C 1
ATOM 654 O O . ASP A 1 82 ? 3.642 -5.767 -17.664 1.00 93.38 82 ASP A O 1
ATOM 658 N N . ILE A 1 83 ? 5.864 -5.625 -17.531 1.00 93.69 83 ILE A N 1
ATOM 659 C CA . ILE A 1 83 ? 6.114 -6.923 -18.185 1.00 93.69 83 ILE A CA 1
ATOM 660 C C . ILE A 1 83 ? 5.491 -8.124 -17.451 1.00 93.69 83 ILE A C 1
ATOM 662 O O . ILE A 1 83 ? 5.378 -9.208 -18.024 1.00 93.69 83 ILE A O 1
ATOM 666 N N . ARG A 1 84 ? 5.105 -7.960 -16.183 1.00 93.19 84 ARG A N 1
ATOM 667 C CA . ARG A 1 84 ? 4.418 -8.983 -15.387 1.00 93.19 84 ARG A CA 1
ATOM 668 C C . ARG A 1 84 ? 2.899 -8.830 -15.430 1.00 93.19 84 ARG A C 1
ATOM 670 O O . ARG A 1 84 ? 2.218 -9.539 -14.695 1.00 93.19 84 ARG A O 1
ATOM 677 N N . GLU A 1 85 ? 2.389 -7.934 -16.275 1.00 93.44 85 GLU A N 1
ATOM 678 C CA . GLU A 1 85 ? 0.977 -7.559 -16.353 1.00 93.44 85 GLU A CA 1
ATOM 679 C C . GLU A 1 85 ? 0.450 -7.025 -15.006 1.00 93.44 85 GLU A C 1
ATOM 681 O O . GLU A 1 85 ? -0.711 -7.221 -14.643 1.00 93.44 85 GLU A O 1
ATOM 686 N N . GLU A 1 86 ? 1.311 -6.345 -14.241 1.00 92.62 86 GLU A N 1
ATOM 687 C CA . GLU A 1 86 ? 0.974 -5.732 -12.955 1.00 92.62 86 GLU A CA 1
ATOM 688 C C . GLU A 1 86 ? 1.179 -4.212 -13.004 1.00 92.62 86 GLU A C 1
ATOM 690 O O . GLU A 1 86 ? 1.996 -3.691 -13.759 1.00 92.62 86 GLU A O 1
ATOM 695 N N . GLY A 1 87 ? 0.444 -3.486 -12.165 1.00 91.88 87 GLY A N 1
ATOM 696 C CA . GLY A 1 87 ? 0.595 -2.044 -11.990 1.00 91.88 87 GLY A CA 1
ATOM 697 C C . GLY A 1 87 ? 0.410 -1.647 -10.526 1.00 91.88 87 GLY A C 1
ATOM 698 O O . GLY A 1 87 ? -0.016 -2.482 -9.715 1.00 91.88 87 GLY A O 1
ATOM 699 N N . PRO A 1 88 ? 0.734 -0.393 -10.171 1.00 92.81 88 PRO A N 1
ATOM 700 C CA . PRO A 1 88 ? 0.473 0.113 -8.834 1.00 92.81 88 PRO A CA 1
ATOM 701 C C . PRO A 1 88 ? -1.035 0.174 -8.575 1.00 92.81 88 PRO A C 1
ATOM 703 O O . PRO A 1 88 ? -1.846 0.247 -9.501 1.00 92.81 88 PRO A O 1
ATOM 706 N N . PHE A 1 89 ? -1.418 0.177 -7.303 1.00 91.62 89 PHE A N 1
ATOM 707 C CA . PHE A 1 89 ? -2.807 0.369 -6.902 1.00 91.62 89 PHE A CA 1
ATOM 708 C C . PHE A 1 89 ? -2.910 1.346 -5.734 1.00 91.62 89 PHE A C 1
ATOM 710 O O . PHE A 1 89 ? -1.947 1.574 -5.002 1.00 91.62 89 PHE A O 1
ATOM 717 N N . ALA A 1 90 ? -4.099 1.917 -5.559 1.00 91.56 90 ALA A N 1
ATOM 718 C CA . ALA A 1 90 ? -4.436 2.738 -4.407 1.00 91.56 90 ALA A CA 1
ATOM 719 C C . ALA A 1 90 ? -5.352 1.949 -3.463 1.00 91.56 90 ALA A C 1
ATOM 721 O O . ALA A 1 90 ? -6.332 1.342 -3.897 1.00 91.56 90 ALA A O 1
ATOM 722 N N . LEU A 1 91 ? -5.033 1.961 -2.173 1.00 92.19 91 LEU A N 1
ATOM 723 C CA . LEU A 1 91 ? -5.916 1.530 -1.101 1.00 92.19 91 LEU A CA 1
ATOM 724 C C . LEU A 1 91 ? -6.543 2.777 -0.482 1.00 92.19 91 LEU A C 1
ATOM 726 O O . LEU A 1 91 ? -5.888 3.503 0.259 1.00 92.19 91 LEU A O 1
ATOM 730 N N . MET A 1 92 ? -7.815 3.003 -0.779 1.00 91.19 92 MET A N 1
ATOM 731 C CA . MET A 1 92 ? -8.621 4.040 -0.139 1.00 91.19 92 MET A CA 1
ATOM 732 C C . MET A 1 92 ? -9.436 3.390 0.972 1.00 91.19 92 MET A C 1
ATOM 734 O O . MET A 1 92 ? -10.034 2.329 0.761 1.00 91.19 92 MET A O 1
ATOM 738 N N . TYR A 1 93 ? -9.461 4.001 2.151 1.00 90.75 93 TYR A N 1
ATOM 739 C CA . TYR A 1 93 ? -10.238 3.484 3.268 1.00 90.75 93 TYR A CA 1
ATOM 740 C C . TYR A 1 93 ? -11.020 4.590 3.957 1.00 90.75 93 TYR A C 1
ATOM 742 O O . TYR A 1 93 ? -10.584 5.730 4.055 1.00 90.75 93 TYR A O 1
ATOM 750 N N . GLU A 1 94 ? -12.186 4.211 4.464 1.00 90.31 94 GLU A N 1
ATOM 751 C CA . GLU A 1 94 ? -13.045 5.047 5.286 1.00 90.31 94 GLU A CA 1
ATOM 752 C C . GLU A 1 94 ? -13.533 4.193 6.464 1.00 90.31 94 GLU A C 1
ATOM 754 O O . GLU A 1 94 ? -14.075 3.100 6.247 1.00 90.31 94 GLU A O 1
ATOM 759 N N . PRO A 1 95 ? -13.332 4.636 7.716 1.00 86.94 95 PRO A N 1
ATOM 760 C CA . PRO A 1 95 ? -13.922 3.970 8.863 1.00 86.94 95 PRO A CA 1
ATOM 761 C C . PRO A 1 95 ? -15.444 4.039 8.761 1.00 86.94 95 PRO A C 1
ATOM 763 O O . PRO A 1 95 ? -16.037 5.114 8.737 1.00 86.94 95 PRO A O 1
ATOM 766 N N . ALA A 1 96 ? -16.101 2.882 8.752 1.00 81.31 96 ALA A N 1
ATOM 767 C CA . ALA A 1 96 ? -17.551 2.851 8.818 1.00 81.31 96 ALA A CA 1
ATOM 768 C C . ALA A 1 96 ? -18.012 3.363 10.195 1.00 81.31 96 ALA A C 1
ATOM 770 O O . ALA A 1 96 ? -17.808 2.699 11.211 1.00 81.31 96 ALA A O 1
ATOM 771 N N . GLU A 1 97 ? -18.701 4.506 10.240 1.00 70.00 97 GLU A N 1
ATOM 772 C CA . GLU A 1 97 ? -19.291 5.041 11.481 1.00 70.00 97 GLU A CA 1
ATOM 773 C C . GLU A 1 97 ? -20.451 4.175 12.025 1.00 70.00 97 GLU A C 1
ATOM 775 O O . GLU A 1 97 ? -21.006 4.418 13.105 1.00 70.00 97 GLU A O 1
ATOM 780 N N . TRP A 1 98 ? -20.848 3.135 11.287 1.00 61.31 98 TRP A N 1
ATOM 781 C CA . TRP A 1 98 ? -21.972 2.280 11.640 1.00 61.31 98 TRP A CA 1
ATOM 782 C C . TRP A 1 98 ? -21.650 1.318 12.784 1.00 61.31 98 TRP A C 1
ATOM 784 O O . TRP A 1 98 ? -21.005 0.286 12.620 1.00 61.31 98 TRP A O 1
ATOM 794 N N . ARG A 1 99 ? -22.235 1.605 13.951 1.00 55.75 99 ARG A N 1
ATOM 795 C CA . ARG A 1 99 ? -22.151 0.763 15.158 1.00 55.75 99 ARG A CA 1
ATOM 796 C C . ARG A 1 99 ? -22.925 -0.560 15.069 1.00 55.75 99 ARG A C 1
ATOM 798 O O . ARG A 1 99 ? -22.721 -1.430 15.911 1.00 55.75 99 ARG A O 1
ATOM 805 N N . SER A 1 100 ? -23.828 -0.727 14.097 1.00 54.78 100 SER A N 1
ATOM 806 C CA . SER A 1 100 ? -24.561 -1.985 13.897 1.00 54.78 100 SER A CA 1
ATOM 807 C C . SER A 1 100 ? -25.168 -2.101 12.499 1.00 54.78 100 SER A C 1
ATOM 809 O O . SER A 1 100 ? -25.849 -1.180 12.050 1.00 54.78 100 SER A O 1
ATOM 811 N N . LEU A 1 101 ? -25.039 -3.274 11.879 1.00 56.28 101 LEU A N 1
ATOM 812 C CA . LEU A 1 101 ? -25.834 -3.695 10.724 1.00 56.28 101 LEU A CA 1
ATOM 813 C C . LEU A 1 101 ? -26.831 -4.768 11.177 1.00 56.28 101 LEU A C 1
ATOM 815 O O . LEU A 1 101 ? -26.443 -5.773 11.774 1.00 56.28 101 LEU A O 1
ATOM 819 N N . LYS A 1 102 ? -28.125 -4.576 10.892 1.00 55.22 102 LYS A N 1
ATOM 820 C CA . LYS A 1 102 ? -29.121 -5.649 11.022 1.00 55.22 102 LYS A CA 1
ATOM 821 C C . LYS A 1 102 ? -28.985 -6.572 9.813 1.00 55.22 102 LYS A C 1
ATOM 823 O O . LYS A 1 102 ? -29.493 -6.259 8.742 1.00 55.22 102 LYS A O 1
ATOM 828 N N . ALA A 1 103 ? -28.305 -7.700 9.983 1.00 58.72 103 ALA A N 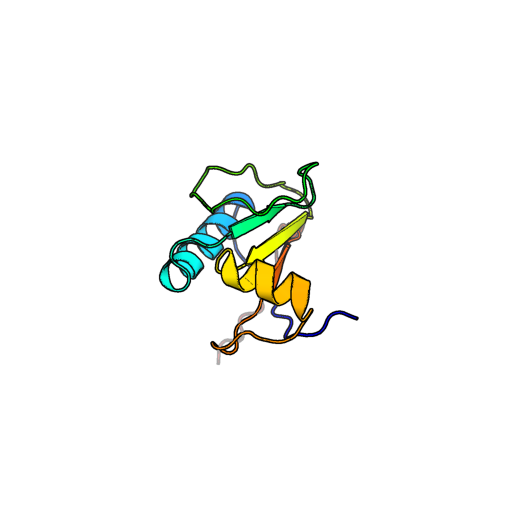1
ATOM 829 C CA . ALA A 1 103 ? -28.307 -8.764 8.987 1.00 58.72 103 ALA A CA 1
ATOM 830 C C . ALA A 1 103 ? -29.581 -9.611 9.144 1.00 58.72 103 ALA A C 1
ATOM 832 O O . ALA A 1 103 ? -29.832 -10.174 10.210 1.00 58.72 103 ALA A O 1
ATOM 833 N N . LEU A 1 104 ? -30.395 -9.704 8.090 1.00 49.50 104 LEU A N 1
ATOM 834 C CA . LEU A 1 104 ? -31.461 -10.702 8.005 1.00 49.50 104 LEU A CA 1
ATOM 835 C C . LEU A 1 104 ? -30.831 -12.018 7.547 1.00 49.50 104 LEU A C 1
ATOM 837 O O . LEU A 1 104 ? -30.506 -12.181 6.373 1.00 49.50 104 LEU A O 1
ATOM 841 N N . ALA A 1 105 ? -30.649 -12.954 8.475 1.00 56.41 105 ALA A N 1
ATOM 842 C CA . ALA A 1 105 ? -30.307 -14.323 8.119 1.00 56.41 105 ALA A CA 1
ATOM 843 C C . ALA A 1 105 ? -31.530 -14.969 7.449 1.00 56.41 105 ALA A C 1
ATOM 845 O O . ALA A 1 105 ? -32.521 -15.277 8.111 1.00 56.41 105 ALA A O 1
ATOM 846 N N . GLN A 1 106 ? -31.479 -15.157 6.130 1.00 49.25 106 GLN A N 1
ATOM 847 C CA . GLN A 1 106 ? -32.395 -16.069 5.453 1.00 49.25 106 GLN A CA 1
ATOM 848 C C . GLN A 1 106 ? -31.865 -17.490 5.642 1.00 49.25 106 GLN A C 1
ATOM 850 O O . GLN A 1 106 ? -30.929 -17.909 4.962 1.00 49.25 106 GLN A O 1
ATOM 855 N N . CYS A 1 107 ? -32.449 -18.224 6.587 1.00 48.91 107 CYS A N 1
ATOM 856 C CA . CYS A 1 107 ? -32.289 -19.672 6.634 1.00 48.91 107 CYS A CA 1
ATOM 857 C C . CYS A 1 107 ? -33.001 -20.268 5.409 1.00 48.91 107 CYS A C 1
ATOM 859 O O . CYS A 1 107 ? -34.193 -20.020 5.220 1.00 48.91 107 CYS A O 1
ATOM 861 N N . ARG A 1 108 ? -32.254 -20.994 4.572 1.00 57.59 108 ARG A N 1
ATOM 862 C CA . ARG A 1 108 ? -32.812 -21.882 3.543 1.00 57.59 108 ARG A CA 1
ATOM 863 C C . ARG A 1 108 ? -33.265 -23.194 4.163 1.00 57.59 108 ARG A C 1
ATOM 865 O O . ARG A 1 108 ? -32.576 -23.650 5.101 1.00 57.59 108 ARG A O 1
#